Protein AF-A0A7K0LK65-F1 (afdb_monomer)

Foldseek 3Di:
DDPVVVLVVLLVLLLVLLVVQCVVQPPNRALVSSCVSSVHDSVSVCVVAVGSVRSVVVSVVVVLVVLVVVQVPCDDLVNLVVVVVVLVVVLVVCVVPPVPDDPVNVLVSQLVSVVSNVDDSVRSVCVVPDDDPD

pLDDT: mean 73.5, std 16.7, range [40.5, 97.69]

Nearest PDB structures (foldseek):
  3crj-assembly1_B  TM=5.596E-01  e=7.600E-02  Haloarcula marismortui ATCC 43049
  3g56-assembly1_B  TM=5.360E-01  e=4.969E-02  Escherichia coli
  1t33-assembly1_B  TM=5.036E-01  e=6.834E-02  Salmonella enterica subsp. enterica serovar Typhimurium str. LT2
  5f27-assembly1_A-2  TM=5.442E-01  e=1.363E-01  Mycobacterium tuberculosis CDC1551
  7k1c-assembly1_B  TM=5.176E-01  e=3.363E-01  Pseudomonas putida DOT-T1E

Sequence (134 aa):
MGVLESYYLRVLDSLGAALEVVAENGLHATMDQVAEASGMAMSTLYKHFKDKDELVITVLLEKFMEWEAKILTPTDSAAAAKNIQGILLFSVVNQLTTPKSTVADADMAIRTALSMLGLSDAKAKKLIEAKLPL

Structure (mmCIF, N/CA/C/O backbone):
data_AF-A0A7K0LK65-F1
#
_entry.id   AF-A0A7K0LK65-F1
#
loop_
_atom_site.group_PDB
_atom_site.id
_atom_site.type_symbol
_atom_site.label_atom_id
_atom_site.label_alt_id
_atom_site.label_comp_id
_atom_site.label_asym_id
_atom_site.label_entity_id
_atom_site.label_seq_id
_atom_site.pdbx_PDB_ins_code
_atom_site.Cartn_x
_atom_site.Cartn_y
_atom_site.Cartn_z
_atom_site.occupancy
_atom_site.B_iso_or_equiv
_atom_site.auth_seq_id
_atom_site.auth_comp_id
_atom_site.auth_asym_id
_atom_site.auth_atom_id
_atom_site.pdbx_PDB_model_num
ATOM 1 N N . MET A 1 1 ? -1.635 -23.412 17.924 1.00 59.19 1 MET A N 1
ATOM 2 C CA . MET A 1 1 ? -1.705 -22.047 17.372 1.00 59.19 1 MET A CA 1
ATOM 3 C C . MET A 1 1 ? -1.318 -21.078 18.478 1.00 59.19 1 MET A C 1
ATOM 5 O O . MET A 1 1 ? -1.935 -21.121 19.540 1.00 59.19 1 MET A O 1
ATOM 9 N N . GLY A 1 2 ? -0.224 -20.334 18.312 1.00 84.50 2 GLY A N 1
ATOM 10 C CA . GLY A 1 2 ? 0.345 -19.475 19.365 1.00 84.50 2 GLY A CA 1
ATOM 11 C C . GLY A 1 2 ? -0.351 -18.111 19.477 1.00 84.50 2 GLY A C 1
ATOM 12 O O . GLY A 1 2 ? -0.966 -17.642 18.524 1.00 84.50 2 GLY A O 1
ATOM 13 N N . VAL A 1 3 ? -0.228 -17.433 20.625 1.00 79.12 3 VAL A N 1
ATOM 14 C CA . VAL A 1 3 ? -0.805 -16.085 20.840 1.00 79.12 3 VAL A CA 1
ATOM 15 C C . VAL A 1 3 ? -0.285 -15.070 19.809 1.00 79.12 3 VAL A C 1
ATOM 17 O O . VAL A 1 3 ? -1.059 -14.270 19.292 1.00 79.12 3 VAL A O 1
ATOM 20 N N . LEU A 1 4 ? 1.006 -15.144 19.463 1.00 76.62 4 LEU A N 1
ATOM 21 C CA . LEU A 1 4 ? 1.639 -14.286 18.452 1.00 76.62 4 LEU A CA 1
ATOM 22 C C . LEU A 1 4 ? 1.112 -14.549 17.034 1.00 76.62 4 LEU A C 1
ATOM 24 O O . LEU A 1 4 ? 0.901 -13.615 16.272 1.00 76.62 4 LEU A O 1
ATOM 28 N N . GLU A 1 5 ? 0.850 -15.809 16.698 1.00 79.81 5 GLU A N 1
ATOM 29 C CA . GLU A 1 5 ? 0.319 -16.218 15.394 1.00 79.81 5 GLU A CA 1
ATOM 30 C C . GLU A 1 5 ? -1.114 -15.700 15.196 1.00 79.81 5 GLU A C 1
ATOM 32 O O . GLU A 1 5 ? -1.431 -15.098 14.176 1.00 79.81 5 GLU A O 1
ATOM 37 N N . SER A 1 6 ? -1.960 -15.819 16.227 1.00 84.00 6 SER A N 1
ATOM 38 C CA . SER A 1 6 ? -3.316 -15.248 16.224 1.00 84.00 6 SER A CA 1
ATOM 39 C C . SER A 1 6 ? -3.326 -13.716 16.177 1.00 84.00 6 SER A C 1
ATOM 41 O O . SER A 1 6 ? -4.261 -13.125 15.635 1.00 84.00 6 SER A O 1
ATOM 43 N N . TYR A 1 7 ? -2.328 -13.066 16.778 1.00 86.19 7 TYR A N 1
ATOM 44 C CA . TYR A 1 7 ? -2.167 -11.617 16.690 1.00 86.19 7 TYR A CA 1
ATOM 45 C C . TYR A 1 7 ? -1.817 -11.196 15.259 1.00 86.19 7 TYR A C 1
ATOM 47 O O . TYR A 1 7 ? -2.430 -10.279 14.725 1.00 86.19 7 TYR A O 1
ATOM 55 N N . TYR A 1 8 ? -0.879 -11.901 14.626 1.00 85.25 8 TYR A N 1
ATOM 56 C CA . TYR A 1 8 ? -0.422 -11.591 13.274 1.00 85.25 8 TYR A CA 1
ATOM 57 C C . TYR A 1 8 ? -1.524 -11.784 12.226 1.00 85.25 8 TYR A C 1
ATOM 59 O O . TYR A 1 8 ? -1.736 -10.902 11.400 1.00 85.25 8 TYR A O 1
ATOM 67 N N . LEU A 1 9 ? -2.279 -12.886 12.308 1.00 87.81 9 LEU A N 1
ATOM 68 C CA . LEU A 1 9 ? -3.407 -13.147 11.405 1.00 87.81 9 LEU A CA 1
ATOM 69 C C . LEU A 1 9 ? -4.455 -12.031 11.458 1.00 87.81 9 LEU A C 1
ATOM 71 O O . LEU A 1 9 ? -4.873 -11.542 10.419 1.00 87.81 9 LEU A O 1
ATOM 75 N N . ARG A 1 10 ? -4.788 -11.541 12.659 1.00 88.06 10 ARG A N 1
ATOM 76 C CA . ARG A 1 10 ? -5.730 -10.422 12.817 1.00 88.06 10 ARG A CA 1
ATOM 77 C C . ARG A 1 10 ? -5.247 -9.130 12.168 1.00 88.06 10 ARG A C 1
ATOM 79 O O . ARG A 1 10 ? -6.050 -8.386 11.617 1.00 88.06 10 ARG A O 1
ATOM 86 N N . VAL A 1 11 ? -3.945 -8.856 12.235 1.00 89.62 11 VAL A N 1
ATOM 87 C CA . VAL A 1 11 ? -3.369 -7.702 11.536 1.00 89.62 11 VAL A CA 1
ATOM 88 C C . VAL A 1 11 ? -3.505 -7.893 10.025 1.00 89.62 11 VAL A C 1
ATOM 90 O O . VAL A 1 11 ? -3.969 -6.981 9.350 1.00 89.62 11 VAL A O 1
ATOM 93 N N . LEU A 1 12 ? -3.197 -9.076 9.490 1.00 89.50 12 LEU A N 1
ATOM 94 C CA . LEU A 1 12 ? -3.345 -9.352 8.057 1.00 89.50 12 LEU A CA 1
ATOM 95 C C . LEU A 1 12 ? -4.800 -9.227 7.575 1.00 89.50 12 LEU A C 1
ATOM 97 O O . LEU A 1 12 ? -5.037 -8.584 6.554 1.00 89.50 12 LEU A O 1
ATOM 101 N N . ASP A 1 13 ? -5.764 -9.754 8.334 1.00 92.81 13 ASP A N 1
ATOM 102 C CA . ASP A 1 13 ? -7.195 -9.646 8.016 1.00 92.81 13 ASP A CA 1
ATOM 103 C C . ASP A 1 13 ? -7.634 -8.174 7.926 1.00 92.81 13 ASP A C 1
ATOM 105 O O . ASP A 1 13 ? -8.329 -7.774 6.990 1.00 92.81 13 ASP A O 1
ATOM 109 N N . SER A 1 14 ? -7.165 -7.332 8.857 1.00 93.06 14 SER A N 1
ATOM 110 C CA . SER A 1 14 ? -7.464 -5.896 8.835 1.00 93.06 14 SER A CA 1
ATOM 111 C C . SER A 1 14 ? -6.865 -5.162 7.631 1.00 93.06 14 SER A C 1
ATOM 113 O O . SER A 1 14 ? -7.500 -4.249 7.106 1.00 93.06 14 SER A O 1
ATOM 115 N N . LEU A 1 15 ? -5.680 -5.567 7.157 1.00 94.06 15 LEU A N 1
ATOM 116 C CA . LEU A 1 15 ? -5.048 -4.975 5.973 1.00 94.06 15 LEU A CA 1
ATOM 117 C C . LEU A 1 15 ? -5.784 -5.369 4.686 1.00 94.06 15 LEU A C 1
ATOM 119 O O . LEU A 1 15 ? -5.996 -4.519 3.821 1.00 94.06 15 LEU A O 1
ATOM 123 N N . GLY A 1 16 ? -6.215 -6.630 4.578 1.00 92.94 16 GLY A N 1
ATOM 124 C CA . GLY A 1 16 ? -7.027 -7.107 3.455 1.00 92.94 16 GLY A CA 1
ATOM 125 C C . GLY A 1 16 ? -8.350 -6.348 3.344 1.00 92.94 16 GLY A C 1
ATOM 126 O O . GLY A 1 16 ? -8.644 -5.769 2.300 1.00 92.94 16 GLY A O 1
ATOM 127 N N . ALA A 1 17 ? -9.089 -6.253 4.451 1.00 96.25 17 ALA A N 1
ATOM 128 C CA . ALA A 1 17 ? -10.342 -5.501 4.516 1.00 96.25 17 ALA A CA 1
ATOM 129 C C . ALA A 1 17 ? -10.151 -4.007 4.203 1.00 96.25 17 ALA A C 1
ATOM 131 O O . ALA A 1 17 ? -10.943 -3.401 3.483 1.00 96.25 17 ALA A O 1
ATOM 132 N N . ALA A 1 18 ? -9.079 -3.401 4.717 1.00 94.12 18 ALA A N 1
ATOM 133 C CA . ALA A 1 18 ? -8.765 -2.006 4.439 1.00 94.12 18 ALA A CA 1
ATOM 134 C C . ALA A 1 18 ? -8.488 -1.756 2.952 1.00 94.12 18 ALA A C 1
ATOM 136 O O . ALA A 1 18 ? -8.939 -0.745 2.415 1.00 94.12 18 ALA A O 1
ATOM 137 N N . LEU A 1 19 ? -7.795 -2.675 2.273 1.00 91.06 19 LEU A N 1
ATOM 138 C CA . LEU A 1 19 ? -7.562 -2.582 0.834 1.00 91.06 19 LEU A CA 1
ATOM 139 C C . LEU A 1 19 ? -8.874 -2.607 0.041 1.00 91.06 19 LEU A C 1
ATOM 141 O O . LEU A 1 19 ? -9.048 -1.777 -0.848 1.00 91.06 19 LEU A O 1
ATOM 145 N N . GLU A 1 20 ? -9.787 -3.523 0.366 1.00 92.44 20 GLU A N 1
ATOM 146 C CA . GLU A 1 20 ? -11.094 -3.636 -0.297 1.00 92.44 20 GLU A CA 1
ATOM 147 C C . GLU A 1 20 ? -11.922 -2.360 -0.114 1.00 92.44 20 GLU A C 1
ATOM 149 O O . GLU A 1 20 ? -12.337 -1.732 -1.090 1.00 92.44 20 GLU A O 1
ATOM 154 N N . VAL A 1 21 ? -12.065 -1.901 1.132 1.00 93.38 21 VAL A N 1
ATOM 155 C CA . VAL A 1 21 ? -12.839 -0.697 1.458 1.00 93.38 21 VAL A CA 1
ATOM 156 C C . VAL A 1 21 ? -12.263 0.539 0.765 1.00 93.38 21 VAL A C 1
ATOM 158 O O . VAL A 1 21 ? -13.021 1.350 0.229 1.00 93.38 21 VAL A O 1
ATOM 161 N N . VAL A 1 22 ? -10.937 0.701 0.744 1.00 86.56 22 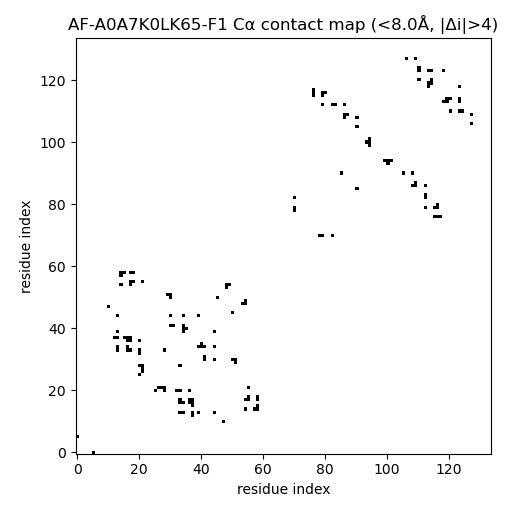VAL A N 1
ATOM 162 C CA . VAL A 1 22 ? -10.280 1.824 0.054 1.00 86.56 22 VAL A CA 1
ATOM 163 C C . VAL A 1 22 ? -10.419 1.710 -1.462 1.00 86.56 22 VAL A C 1
ATOM 165 O O . VAL A 1 22 ? -10.616 2.731 -2.120 1.00 86.56 22 VAL A O 1
ATOM 168 N N . ALA A 1 23 ? -10.348 0.506 -2.033 1.00 82.38 23 ALA A N 1
ATOM 169 C CA . ALA A 1 23 ? -10.535 0.304 -3.468 1.00 82.38 23 ALA A CA 1
ATOM 170 C C . ALA A 1 23 ? -11.950 0.698 -3.926 1.00 82.38 23 ALA A C 1
ATOM 172 O O . ALA A 1 23 ? -12.108 1.262 -5.008 1.00 82.38 23 ALA A O 1
ATOM 173 N N . GLU A 1 24 ? -12.961 0.452 -3.092 1.00 87.56 24 GLU A N 1
ATOM 174 C CA . GLU A 1 24 ? -14.356 0.791 -3.385 1.00 87.56 24 GLU A CA 1
ATOM 175 C C . GLU A 1 24 ? -14.702 2.258 -3.090 1.00 87.56 24 GLU A C 1
ATOM 177 O O . GLU A 1 24 ? -15.425 2.895 -3.857 1.00 87.56 24 GLU A O 1
ATOM 182 N N . ASN A 1 25 ? -14.189 2.812 -1.987 1.00 79.12 25 ASN A N 1
ATOM 183 C CA . ASN A 1 25 ? -14.632 4.106 -1.448 1.00 79.12 25 ASN A CA 1
ATOM 184 C C . ASN A 1 25 ? -13.596 5.233 -1.619 1.00 79.12 25 ASN A C 1
ATOM 186 O O . ASN A 1 25 ? -13.872 6.398 -1.311 1.00 79.12 25 ASN A O 1
ATOM 190 N N . GLY A 1 26 ? -12.387 4.916 -2.084 1.00 77.56 26 GLY A N 1
ATOM 191 C CA . GLY A 1 26 ? -11.277 5.859 -2.174 1.00 77.56 26 GLY A CA 1
ATOM 192 C C . GLY A 1 26 ? -10.950 6.501 -0.821 1.00 77.56 26 GLY A C 1
ATOM 193 O O . GLY A 1 26 ? -11.018 5.872 0.234 1.00 77.56 26 GLY A O 1
ATOM 194 N N . LEU A 1 27 ? -10.629 7.798 -0.831 1.00 77.12 27 LEU A N 1
ATOM 195 C CA . LEU A 1 27 ? -10.278 8.545 0.386 1.00 77.12 27 LEU A CA 1
ATOM 196 C C . LEU A 1 27 ? -11.450 8.723 1.368 1.00 77.12 27 LEU A C 1
ATOM 198 O O . LEU A 1 27 ? -11.216 9.096 2.520 1.00 77.12 27 LEU A O 1
ATOM 202 N N . HIS A 1 28 ? -12.687 8.440 0.948 1.00 83.88 28 HIS A N 1
ATOM 203 C CA . HIS A 1 28 ? -13.870 8.492 1.809 1.00 83.88 28 HIS A CA 1
ATOM 204 C C . HIS A 1 28 ? -14.046 7.250 2.685 1.00 83.88 28 HIS A C 1
ATOM 206 O O . HIS A 1 28 ? -14.913 7.269 3.556 1.00 83.88 28 HIS A O 1
ATOM 212 N N . ALA A 1 29 ? -13.209 6.221 2.504 1.00 88.69 29 ALA A N 1
ATOM 213 C CA . ALA A 1 29 ? -13.14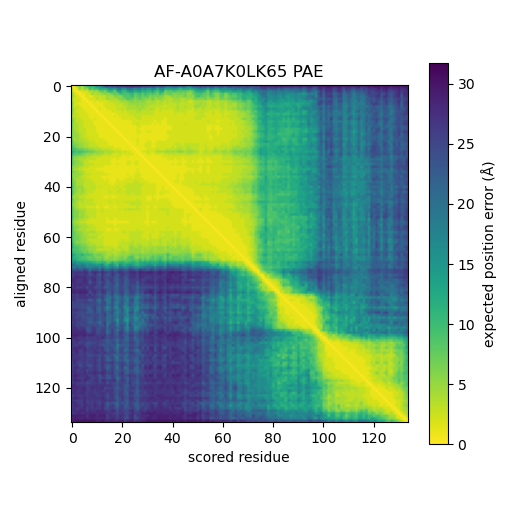5 5.072 3.396 1.00 88.69 29 ALA A CA 1
ATOM 214 C C . ALA A 1 29 ? -13.111 5.504 4.872 1.00 88.69 29 ALA A C 1
ATOM 216 O O . ALA A 1 29 ? -12.458 6.497 5.231 1.00 88.69 29 ALA A O 1
ATOM 217 N N . THR A 1 30 ? -13.793 4.750 5.728 1.00 95.44 30 THR A N 1
ATOM 218 C CA . THR A 1 30 ? -13.829 4.968 7.176 1.00 95.44 30 THR A CA 1
ATOM 219 C C . THR A 1 30 ? -13.324 3.743 7.927 1.00 95.44 30 THR A C 1
ATOM 221 O O . THR A 1 30 ? -13.352 2.624 7.423 1.00 95.44 30 THR A O 1
ATOM 224 N N . MET A 1 31 ? -12.875 3.951 9.164 1.00 96.38 31 MET A N 1
ATOM 225 C CA . MET A 1 31 ? -12.462 2.845 10.030 1.00 96.38 31 MET A CA 1
ATOM 226 C C . MET A 1 31 ? -13.625 1.890 10.339 1.00 96.38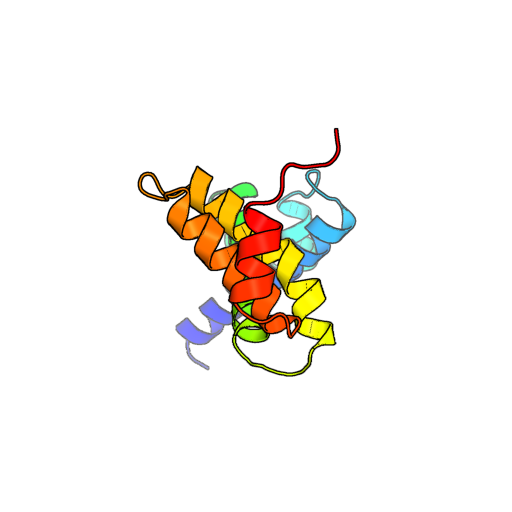 31 MET A C 1
ATOM 228 O O . MET A 1 31 ? -13.399 0.689 10.433 1.00 96.38 31 MET A O 1
ATOM 232 N N . ASP A 1 32 ? -14.860 2.398 10.435 1.00 97.69 32 ASP A N 1
ATOM 233 C CA . ASP A 1 32 ? -16.049 1.571 10.680 1.00 97.69 32 ASP A CA 1
ATOM 234 C C . ASP A 1 32 ? -16.305 0.590 9.529 1.00 97.69 32 ASP A C 1
ATOM 236 O O . ASP A 1 32 ? -16.564 -0.586 9.773 1.00 97.69 32 ASP A O 1
ATOM 240 N N . GLN A 1 33 ? -16.152 1.044 8.279 1.00 97.44 33 GLN A N 1
ATOM 241 C CA . GLN A 1 33 ? -16.262 0.175 7.103 1.00 97.44 33 GLN A CA 1
ATOM 242 C C . GLN A 1 33 ? -15.193 -0.926 7.119 1.00 97.44 33 GLN A C 1
ATOM 244 O O . GLN A 1 33 ? -15.482 -2.074 6.796 1.00 97.44 33 GLN A O 1
ATOM 249 N N . VAL A 1 34 ? -13.963 -0.604 7.539 1.00 96.62 34 VAL A N 1
ATOM 250 C CA . VAL A 1 34 ? -12.891 -1.606 7.671 1.00 96.62 34 VAL A CA 1
ATOM 251 C C . VAL A 1 34 ? -13.193 -2.603 8.789 1.00 96.62 34 VAL A C 1
ATOM 253 O O . VAL A 1 34 ? -12.956 -3.800 8.629 1.00 96.62 34 VAL A O 1
ATOM 256 N N . ALA A 1 35 ? -13.709 -2.138 9.926 1.00 96.31 35 ALA A N 1
ATOM 257 C CA . ALA A 1 35 ? -14.107 -3.002 11.034 1.00 96.31 35 ALA A CA 1
ATOM 258 C C . ALA A 1 35 ? -15.192 -3.994 10.600 1.00 96.31 35 ALA A C 1
ATOM 260 O O . ALA A 1 35 ? -15.073 -5.190 10.867 1.00 96.31 35 ALA A O 1
ATOM 261 N N . GLU A 1 36 ? -16.198 -3.511 9.871 1.00 96.75 36 GLU A N 1
ATOM 262 C CA . GLU A 1 36 ? -17.252 -4.343 9.296 1.00 96.75 36 GLU A CA 1
ATOM 263 C C . GLU A 1 36 ? -16.685 -5.378 8.315 1.00 96.75 36 GLU A C 1
ATOM 265 O O . GLU A 1 36 ? -16.916 -6.574 8.494 1.00 96.75 36 GLU A O 1
ATOM 270 N N . ALA A 1 37 ? -15.871 -4.945 7.348 1.00 96.25 37 ALA A N 1
ATOM 271 C CA . ALA A 1 37 ? -15.279 -5.827 6.341 1.00 96.25 37 ALA A CA 1
ATOM 272 C C . ALA A 1 37 ? -14.320 -6.878 6.937 1.00 96.25 37 ALA A C 1
ATOM 274 O O . ALA A 1 37 ? -14.287 -8.019 6.484 1.00 96.25 37 ALA A O 1
ATOM 275 N N . SER A 1 38 ? -13.573 -6.529 7.989 1.00 94.75 38 SER A N 1
ATOM 276 C CA . SER A 1 38 ? -12.665 -7.458 8.687 1.00 94.75 38 SER A CA 1
ATOM 277 C C . SER A 1 38 ? -13.360 -8.347 9.725 1.00 94.75 38 SER A C 1
ATOM 279 O O . SER A 1 38 ? -12.733 -9.248 10.283 1.00 94.75 38 SER A O 1
ATOM 281 N N . GLY A 1 39 ? -14.633 -8.087 10.045 1.00 94.88 39 GLY A N 1
ATOM 282 C CA . GLY A 1 39 ? -15.333 -8.739 11.156 1.00 94.88 39 GLY A CA 1
ATOM 283 C C . GLY A 1 39 ? -14.741 -8.410 12.534 1.00 94.88 39 GLY A C 1
ATOM 284 O O . GLY A 1 39 ? -14.967 -9.140 13.504 1.00 94.88 39 GLY A O 1
ATOM 285 N N . MET A 1 40 ? -13.961 -7.331 12.641 1.00 93.50 40 MET A N 1
ATOM 286 C CA . MET A 1 40 ? -13.282 -6.922 13.868 1.00 93.50 40 MET A CA 1
ATOM 287 C C . MET A 1 40 ? -14.045 -5.805 14.576 1.00 93.50 40 MET A C 1
ATOM 289 O O . MET A 1 40 ? -14.694 -4.963 13.969 1.00 93.50 40 MET A O 1
ATOM 293 N N . ALA A 1 41 ? -13.910 -5.733 15.900 1.00 94.75 41 ALA A N 1
ATOM 294 C CA . ALA A 1 41 ? -14.359 -4.551 16.626 1.00 94.75 41 ALA A CA 1
ATOM 295 C C . ALA A 1 41 ? -13.425 -3.362 16.348 1.00 94.75 41 ALA A C 1
ATOM 297 O O . ALA A 1 41 ? -12.201 -3.520 16.369 1.00 94.75 41 ALA A O 1
ATOM 298 N N . MET A 1 42 ? -13.985 -2.154 16.238 1.00 95.94 42 MET A N 1
ATOM 299 C CA . MET A 1 42 ? -13.231 -0.900 16.073 1.00 95.94 42 MET A CA 1
ATOM 300 C C . MET A 1 42 ? -12.117 -0.708 17.109 1.00 95.94 42 MET A C 1
ATOM 302 O O . MET A 1 42 ? -11.002 -0.312 16.782 1.00 95.94 42 MET A O 1
ATOM 306 N N . SER A 1 43 ? -12.379 -1.068 18.367 1.00 94.62 43 SER A N 1
ATOM 307 C CA . SER A 1 43 ? -11.382 -1.006 19.443 1.00 94.62 43 SER A CA 1
ATOM 308 C C . SER A 1 43 ? -10.191 -1.946 19.238 1.00 94.62 43 SER A C 1
ATOM 310 O O . SER A 1 43 ? -9.151 -1.754 19.861 1.00 94.62 43 SER A O 1
ATOM 312 N N . THR A 1 44 ? -10.330 -2.974 18.400 1.00 93.25 44 THR A N 1
ATOM 313 C CA . THR A 1 44 ? -9.229 -3.868 18.027 1.00 93.25 44 THR A CA 1
ATOM 314 C C . THR A 1 44 ? -8.386 -3.234 16.934 1.00 93.25 44 THR A C 1
ATOM 316 O O . THR A 1 44 ? -7.170 -3.205 17.078 1.00 93.25 44 THR A O 1
ATOM 319 N N . LEU A 1 45 ? -9.007 -2.641 15.909 1.00 94.62 45 LEU A N 1
ATOM 320 C CA . LEU A 1 45 ? -8.274 -1.891 14.886 1.00 94.62 45 LEU A CA 1
ATOM 321 C C . LEU A 1 45 ? -7.457 -0.756 15.511 1.00 94.62 45 LEU A C 1
ATOM 323 O O . LEU A 1 45 ? -6.264 -0.660 15.250 1.00 94.62 45 LEU A O 1
ATOM 327 N N . TYR A 1 46 ? -8.047 0.009 16.436 1.00 95.56 46 TYR A N 1
ATOM 328 C CA . TYR A 1 46 ? -7.341 1.098 17.119 1.00 95.56 46 TYR A CA 1
ATOM 329 C C . TYR A 1 46 ? -6.207 0.659 18.060 1.00 95.56 46 TYR A C 1
ATOM 331 O O . TYR A 1 46 ? -5.404 1.486 18.487 1.00 95.56 46 TYR A O 1
ATOM 339 N N . LYS A 1 47 ? -6.109 -0.633 18.402 1.00 93.69 47 LYS A N 1
ATOM 340 C CA . LYS A 1 47 ? -4.927 -1.171 19.102 1.00 93.69 47 LYS A CA 1
ATOM 341 C C . LYS A 1 47 ? -3.752 -1.407 18.157 1.00 93.69 47 LYS A C 1
ATOM 343 O O . LYS A 1 47 ? -2.622 -1.474 18.631 1.00 93.69 47 LYS A O 1
ATOM 348 N N . HIS A 1 48 ? -4.027 -1.588 16.868 1.00 91.44 48 HIS A N 1
ATOM 349 C CA . HIS A 1 48 ? -3.027 -1.868 15.842 1.00 91.44 48 HIS A CA 1
ATOM 350 C C . HIS A 1 48 ? -2.646 -0.613 15.052 1.00 91.44 48 HIS A C 1
ATOM 352 O O . HIS A 1 48 ? -1.485 -0.471 14.688 1.00 91.44 48 HIS A O 1
ATOM 358 N N . PHE A 1 49 ? -3.601 0.295 14.835 1.00 94.31 49 PHE A N 1
ATOM 359 C CA . PHE A 1 49 ? -3.436 1.506 14.035 1.00 94.31 49 PHE A CA 1
ATOM 360 C C . PHE A 1 49 ? -4.039 2.695 14.777 1.00 94.31 49 PHE A C 1
ATOM 362 O O . PHE A 1 49 ? -5.174 2.640 15.244 1.00 94.31 49 PHE A O 1
ATOM 369 N N . LYS A 1 50 ? -3.302 3.792 14.879 1.00 93.62 50 LYS A N 1
ATOM 370 C CA . LYS A 1 50 ? -3.733 5.027 15.535 1.00 93.62 50 LYS A CA 1
ATOM 371 C C . LYS A 1 50 ? -4.938 5.655 14.840 1.00 93.62 50 LYS A C 1
ATOM 373 O O . LYS A 1 50 ? -5.827 6.182 15.507 1.00 93.62 50 LYS A O 1
ATOM 378 N N . ASP A 1 51 ? -4.948 5.630 13.513 1.00 92.19 51 ASP A N 1
ATOM 379 C CA . ASP A 1 51 ? -5.969 6.245 12.675 1.00 92.19 51 ASP A CA 1
ATOM 380 C C . ASP A 1 51 ? -6.063 5.559 11.300 1.00 92.19 51 ASP A C 1
ATOM 382 O O . ASP A 1 51 ? -5.341 4.606 10.998 1.00 92.19 51 ASP A O 1
ATOM 386 N N . LYS A 1 52 ? -7.007 6.034 10.476 1.00 89.25 52 LYS A N 1
ATOM 387 C CA . LYS A 1 52 ? -7.211 5.530 9.114 1.00 89.25 52 LYS A CA 1
ATOM 388 C C . LYS A 1 52 ? -5.965 5.714 8.255 1.00 89.25 52 LYS A C 1
ATOM 390 O O . LYS A 1 52 ? -5.660 4.844 7.447 1.00 89.25 52 LYS A O 1
ATOM 395 N N . ASP A 1 53 ? -5.275 6.838 8.401 1.00 87.62 53 ASP A N 1
ATOM 396 C CA . ASP A 1 53 ? -4.159 7.172 7.526 1.00 87.62 53 ASP A CA 1
ATOM 397 C C . ASP A 1 53 ? -2.993 6.211 7.777 1.00 87.62 53 ASP A C 1
ATOM 399 O O . ASP A 1 53 ? -2.434 5.680 6.821 1.00 87.62 53 ASP A O 1
ATOM 403 N N . GLU A 1 54 ? -2.690 5.889 9.040 1.00 91.31 54 GLU A N 1
A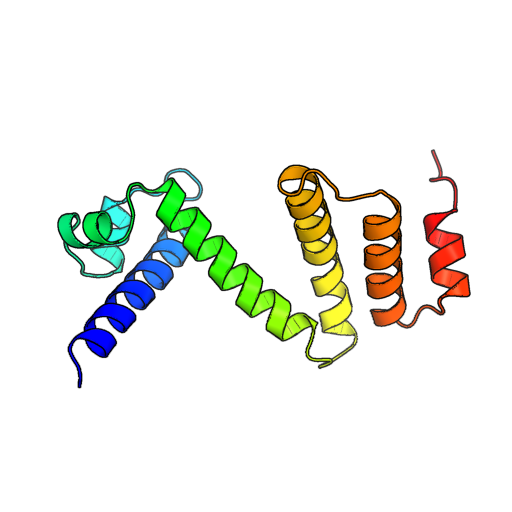TOM 404 C CA . GLU A 1 54 ? -1.690 4.871 9.384 1.00 91.31 54 GLU A CA 1
ATOM 405 C C . GLU A 1 54 ? -2.045 3.489 8.814 1.00 91.31 54 GLU A C 1
ATOM 407 O O . GLU A 1 54 ? -1.187 2.820 8.232 1.00 91.31 54 GLU A O 1
ATOM 412 N N . LEU A 1 55 ? -3.309 3.072 8.921 1.00 91.50 55 LEU A N 1
ATOM 413 C CA . LEU A 1 55 ? -3.784 1.816 8.339 1.00 91.50 55 LEU A CA 1
ATOM 414 C C . LEU A 1 55 ? -3.610 1.799 6.812 1.00 91.50 55 LEU A C 1
ATOM 416 O O . LEU A 1 55 ? -3.033 0.859 6.264 1.00 91.50 55 LEU A O 1
ATOM 420 N N . VAL A 1 56 ? -4.062 2.848 6.120 1.00 85.25 56 VAL A N 1
ATOM 421 C CA . VAL A 1 56 ? -3.979 2.944 4.655 1.00 85.25 56 VAL A CA 1
ATOM 422 C C . VAL A 1 56 ? -2.526 2.990 4.187 1.00 85.25 56 VAL A C 1
ATOM 424 O O . VAL A 1 56 ? -2.170 2.287 3.244 1.00 85.25 56 VAL A O 1
ATOM 427 N N . ILE A 1 57 ? -1.663 3.759 4.857 1.00 84.50 57 ILE A N 1
ATOM 428 C CA . ILE A 1 57 ? -0.224 3.786 4.566 1.00 84.50 57 ILE A CA 1
ATOM 429 C C . ILE A 1 57 ? 0.376 2.387 4.737 1.00 84.50 57 ILE A C 1
ATOM 431 O O . ILE A 1 57 ? 1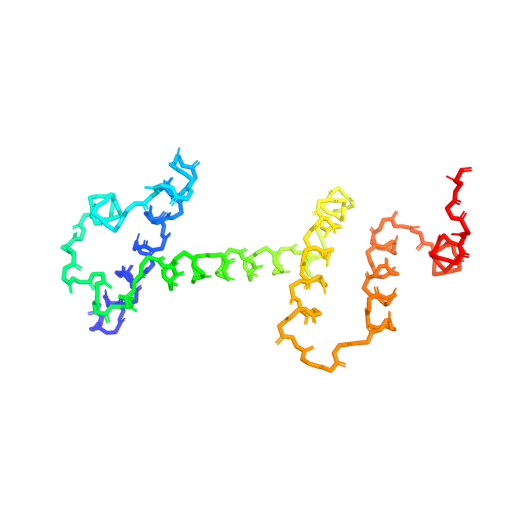.146 1.951 3.884 1.00 84.50 57 ILE A O 1
ATOM 435 N N . THR A 1 58 ? -0.003 1.661 5.792 1.00 88.12 58 THR A N 1
ATOM 436 C CA . THR A 1 58 ? 0.489 0.298 6.034 1.00 88.12 58 THR A CA 1
ATOM 437 C C . THR A 1 58 ? 0.084 -0.656 4.910 1.00 88.12 58 THR A C 1
ATOM 439 O O . THR A 1 58 ? 0.936 -1.387 4.407 1.00 88.12 58 THR A O 1
ATOM 442 N N . VAL A 1 59 ? -1.175 -0.607 4.457 1.00 84.75 59 VAL A N 1
ATOM 443 C CA . VAL A 1 59 ? -1.655 -1.383 3.298 1.00 84.75 59 VAL A CA 1
ATOM 444 C C . VAL A 1 59 ? -0.862 -1.039 2.039 1.00 84.75 59 VAL A C 1
ATOM 446 O O . VAL A 1 59 ? -0.408 -1.930 1.324 1.00 84.75 59 VAL A O 1
ATOM 449 N N . LEU A 1 60 ? -0.663 0.253 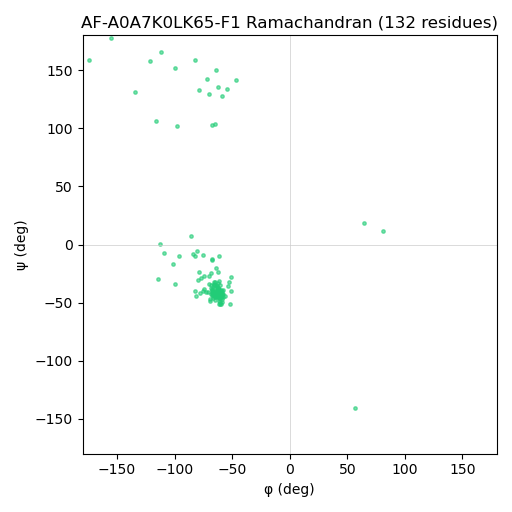1.761 1.00 81.00 60 LEU A N 1
ATOM 450 C CA . LEU A 1 60 ? 0.077 0.695 0.580 1.00 81.00 60 LEU A CA 1
ATOM 451 C C . LEU A 1 60 ? 1.534 0.224 0.612 1.00 81.00 60 LEU A C 1
ATOM 453 O O . LEU A 1 60 ? 2.043 -0.211 -0.417 1.00 81.00 60 LEU A O 1
ATOM 457 N N . LEU A 1 61 ? 2.193 0.271 1.772 1.00 81.00 61 LEU A N 1
ATOM 458 C CA . LEU A 1 61 ? 3.563 -0.218 1.943 1.00 81.00 61 LEU A CA 1
ATOM 459 C C . LEU A 1 61 ? 3.655 -1.739 1.785 1.00 81.00 61 LEU A C 1
ATOM 461 O O . LEU A 1 61 ? 4.563 -2.228 1.119 1.00 81.00 61 LEU A O 1
ATOM 465 N N . GLU A 1 62 ? 2.716 -2.489 2.361 1.00 83.75 62 GLU A N 1
ATOM 466 C CA . GLU A 1 62 ? 2.654 -3.947 2.235 1.00 83.75 62 GLU A CA 1
ATOM 467 C C . GLU A 1 62 ? 2.471 -4.361 0.769 1.00 83.75 62 GLU A C 1
ATOM 469 O O . GLU A 1 62 ? 3.272 -5.132 0.235 1.00 83.75 62 GLU A O 1
ATOM 474 N N . LYS A 1 63 ? 1.518 -3.741 0.066 1.00 80.00 63 LYS A N 1
ATOM 475 C CA . LYS A 1 63 ? 1.302 -3.973 -1.367 1.00 80.00 63 LYS A CA 1
ATOM 476 C C . LYS A 1 63 ? 2.470 -3.497 -2.222 1.00 80.00 63 LYS A C 1
ATOM 478 O O . LYS A 1 63 ? 2.793 -4.148 -3.215 1.00 80.00 63 LYS A O 1
ATOM 483 N N . PHE A 1 64 ? 3.131 -2.408 -1.835 1.00 75.75 64 PHE A N 1
ATOM 484 C CA . PHE A 1 64 ? 4.345 -1.944 -2.494 1.00 75.75 64 PHE A CA 1
ATOM 485 C C . PHE A 1 64 ? 5.479 -2.969 -2.371 1.00 75.75 64 PHE A C 1
ATOM 487 O O . PHE A 1 64 ? 6.094 -3.291 -3.380 1.00 75.75 64 PHE A O 1
ATOM 494 N N . MET A 1 65 ? 5.715 -3.542 -1.188 1.00 74.38 65 MET A N 1
ATOM 495 C CA . MET A 1 65 ? 6.744 -4.571 -0.993 1.00 74.38 65 MET A CA 1
ATOM 496 C C . MET A 1 65 ? 6.415 -5.876 -1.731 1.00 74.38 65 MET A C 1
ATOM 498 O O . MET A 1 65 ? 7.297 -6.475 -2.347 1.00 74.38 65 MET A O 1
ATOM 502 N N . GLU A 1 66 ? 5.149 -6.312 -1.729 1.00 75.69 66 GLU A N 1
ATOM 503 C CA . GLU A 1 66 ? 4.711 -7.450 -2.551 1.00 75.69 66 GLU A CA 1
ATOM 504 C C . GLU A 1 66 ? 4.958 -7.194 -4.040 1.00 75.69 66 GLU A C 1
ATOM 506 O O . GLU A 1 66 ? 5.325 -8.100 -4.793 1.00 75.69 66 GLU A O 1
ATOM 511 N N . TRP A 1 67 ? 4.708 -5.962 -4.477 1.00 68.69 67 TRP A N 1
ATOM 512 C CA . TRP A 1 67 ? 4.915 -5.542 -5.847 1.00 68.69 67 TRP A CA 1
ATOM 513 C C . TRP A 1 67 ? 6.410 -5.481 -6.185 1.00 68.69 67 TRP A C 1
ATOM 515 O O . TRP A 1 67 ? 6.818 -6.093 -7.167 1.00 68.69 67 TRP A O 1
ATOM 525 N N . GLU A 1 68 ? 7.248 -4.883 -5.339 1.00 64.62 68 GLU A N 1
ATOM 526 C CA . GLU A 1 68 ? 8.708 -4.847 -5.479 1.00 64.62 68 GLU A CA 1
ATOM 527 C C . GLU A 1 68 ? 9.314 -6.258 -5.571 1.00 64.62 68 GLU A C 1
ATOM 529 O O . GLU A 1 68 ? 10.112 -6.536 -6.470 1.00 64.62 68 GLU A O 1
ATOM 534 N N . ALA A 1 69 ? 8.869 -7.194 -4.726 1.00 66.75 69 ALA A N 1
ATOM 535 C CA . ALA A 1 69 ? 9.305 -8.590 -4.779 1.00 66.75 69 ALA A CA 1
ATOM 536 C C . ALA A 1 69 ? 8.959 -9.272 -6.120 1.00 66.75 69 ALA A C 1
ATOM 538 O O . ALA A 1 69 ? 9.741 -10.078 -6.632 1.00 66.75 69 ALA A O 1
ATOM 539 N N . LYS A 1 70 ? 7.813 -8.924 -6.724 1.00 62.16 70 LYS A N 1
ATOM 540 C CA . LYS A 1 70 ? 7.395 -9.406 -8.056 1.00 62.16 70 LYS A CA 1
ATOM 541 C C . LYS A 1 70 ? 8.179 -8.745 -9.198 1.00 62.16 70 LYS A C 1
ATOM 543 O O . LYS A 1 70 ? 8.335 -9.352 -10.250 1.00 62.16 70 LYS A O 1
ATOM 548 N N . ILE A 1 71 ? 8.677 -7.522 -9.010 1.00 55.50 71 ILE A N 1
ATOM 549 C CA . ILE A 1 71 ? 9.490 -6.795 -10.004 1.00 55.50 71 ILE A CA 1
ATOM 550 C C . ILE A 1 71 ? 10.934 -7.297 -10.022 1.00 55.50 71 ILE A C 1
ATOM 552 O O . ILE A 1 71 ? 11.521 -7.453 -11.091 1.00 55.50 71 ILE A O 1
ATOM 556 N N . LEU A 1 72 ? 11.512 -7.540 -8.842 1.00 55.56 72 LEU A N 1
ATOM 557 C CA . LEU A 1 72 ? 12.892 -8.011 -8.684 1.00 55.56 72 LEU A CA 1
ATOM 558 C C . LEU A 1 72 ? 13.056 -9.499 -9.035 1.00 55.56 72 LEU A C 1
ATOM 560 O O . LEU A 1 72 ? 14.182 -9.986 -9.137 1.00 55.56 72 LEU A O 1
ATOM 564 N N . THR A 1 73 ? 11.951 -10.215 -9.256 1.00 53.06 73 THR A N 1
ATOM 565 C CA . THR A 1 73 ? 11.936 -11.586 -9.772 1.00 53.06 73 THR A CA 1
ATOM 566 C C . THR A 1 73 ? 11.664 -11.570 -11.288 1.00 53.06 73 THR A C 1
ATOM 568 O O . THR A 1 73 ? 10.526 -11.375 -11.719 1.00 53.06 73 THR A O 1
ATOM 571 N N . PRO A 1 74 ? 12.690 -11.748 -12.145 1.00 50.41 74 PRO A N 1
ATOM 572 C CA . PRO A 1 74 ? 12.552 -11.595 -13.593 1.00 50.41 74 PRO A CA 1
ATOM 573 C C . PRO A 1 74 ? 11.664 -12.707 -14.157 1.00 50.41 74 PRO A C 1
ATOM 575 O O . PRO A 1 74 ? 12.099 -13.848 -14.284 1.00 50.41 74 PRO A O 1
ATOM 578 N N . THR A 1 75 ? 10.406 -12.382 -14.463 1.00 50.56 75 THR A N 1
ATOM 579 C CA . THR A 1 75 ? 9.418 -13.375 -14.916 1.00 50.56 75 THR A CA 1
ATOM 580 C C . THR A 1 75 ? 8.947 -13.185 -16.359 1.00 50.56 75 THR A C 1
ATOM 582 O O . THR A 1 75 ? 8.707 -14.199 -17.000 1.00 50.56 75 THR A O 1
ATOM 585 N N . ASP A 1 76 ? 8.906 -11.968 -16.926 1.00 50.75 76 ASP A N 1
ATOM 586 C CA . ASP A 1 76 ? 8.855 -11.721 -18.388 1.00 50.75 76 ASP A CA 1
ATOM 587 C C . ASP A 1 76 ? 8.963 -10.209 -18.713 1.00 50.75 76 ASP A C 1
ATOM 589 O O . ASP A 1 76 ? 8.621 -9.342 -17.906 1.00 50.75 76 ASP A O 1
ATOM 593 N N . SER A 1 77 ? 9.354 -9.895 -19.944 1.00 46.94 77 SER A N 1
ATOM 594 C CA . SER A 1 77 ? 9.394 -8.584 -20.604 1.00 46.94 77 SER A CA 1
ATOM 595 C C . SER A 1 77 ? 8.089 -7.766 -20.543 1.00 46.94 77 SER A C 1
ATOM 597 O O . SER A 1 77 ? 8.136 -6.537 -20.515 1.00 46.94 77 SER A O 1
ATOM 599 N N . ALA A 1 78 ? 6.917 -8.404 -20.447 1.00 44.53 78 ALA A N 1
ATOM 600 C CA . ALA A 1 78 ? 5.639 -7.703 -20.262 1.00 44.53 78 ALA A CA 1
ATOM 601 C C . ALA A 1 78 ? 5.421 -7.206 -18.818 1.00 44.53 78 ALA A C 1
ATOM 603 O O . ALA A 1 78 ? 4.761 -6.183 -18.608 1.00 44.53 78 ALA A O 1
ATOM 604 N N . ALA A 1 79 ? 5.999 -7.887 -17.820 1.00 47.62 79 ALA A N 1
ATOM 605 C CA . ALA A 1 79 ? 6.009 -7.409 -16.439 1.00 47.62 79 ALA A CA 1
ATOM 606 C C . ALA A 1 79 ? 6.886 -6.152 -16.328 1.00 47.62 79 ALA A C 1
ATOM 608 O O . ALA A 1 79 ? 6.453 -5.165 -15.743 1.00 47.62 79 ALA A O 1
ATOM 609 N N . ALA A 1 80 ? 8.032 -6.117 -17.022 1.00 47.03 80 ALA A N 1
ATOM 610 C CA . ALA A 1 80 ? 8.942 -4.967 -17.058 1.00 47.03 80 ALA A CA 1
ATOM 611 C C . ALA A 1 80 ? 8.269 -3.632 -17.445 1.00 47.03 80 ALA A C 1
ATOM 613 O O . ALA A 1 80 ? 8.641 -2.589 -16.914 1.00 47.0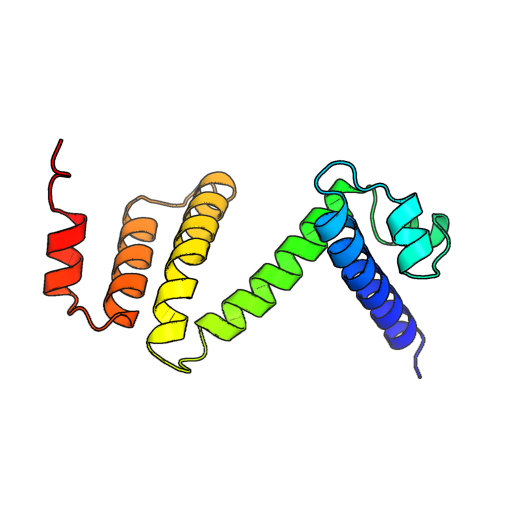3 80 ALA A O 1
ATOM 614 N N . ALA A 1 81 ? 7.239 -3.640 -18.301 1.00 43.12 81 ALA A N 1
ATOM 615 C CA . ALA A 1 81 ? 6.500 -2.428 -18.676 1.00 43.12 81 ALA A CA 1
ATOM 616 C C . ALA A 1 81 ? 5.557 -1.910 -17.569 1.00 43.12 81 ALA A C 1
ATOM 618 O O . ALA A 1 81 ? 5.478 -0.700 -17.352 1.00 43.12 81 ALA A O 1
ATOM 619 N N . LYS A 1 82 ? 4.884 -2.801 -16.821 1.00 46.41 82 LYS A N 1
ATOM 620 C CA . LYS A 1 82 ? 4.110 -2.423 -15.617 1.00 46.41 82 LYS A CA 1
ATOM 621 C C . LYS A 1 82 ? 5.026 -1.969 -14.473 1.00 46.41 82 LYS A C 1
ATOM 623 O O . LYS A 1 82 ? 4.616 -1.164 -13.642 1.00 46.41 82 LYS A O 1
ATOM 628 N N . ASN A 1 83 ? 6.277 -2.423 -14.483 1.00 55.81 83 ASN A N 1
ATOM 629 C CA . ASN A 1 83 ? 7.299 -2.082 -13.497 1.00 55.81 83 ASN A CA 1
ATOM 630 C C . ASN A 1 83 ? 7.767 -0.621 -13.615 1.00 55.81 83 ASN A C 1
ATOM 632 O O . ASN A 1 83 ? 8.115 -0.015 -12.608 1.00 55.81 83 ASN A O 1
ATOM 636 N N . ILE A 1 84 ? 7.687 -0.003 -14.801 1.00 56.12 84 ILE A N 1
ATOM 637 C CA . ILE A 1 84 ? 8.058 1.411 -15.002 1.00 56.12 84 ILE A CA 1
ATOM 638 C C . ILE A 1 84 ? 7.206 2.339 -14.129 1.00 56.12 84 ILE A C 1
ATOM 640 O O . ILE A 1 84 ? 7.745 3.239 -13.490 1.00 56.12 84 ILE A O 1
ATOM 644 N N . GLN A 1 85 ? 5.885 2.132 -14.079 1.00 57.19 85 GLN A N 1
ATOM 645 C CA . GLN A 1 85 ? 4.971 3.082 -13.440 1.00 57.19 85 GLN A CA 1
ATOM 646 C C . GLN A 1 85 ? 5.229 3.214 -11.941 1.00 57.19 85 GLN A C 1
ATOM 648 O O . GLN A 1 85 ? 5.217 4.329 -11.422 1.00 57.19 85 GLN A O 1
ATOM 653 N N . GLY A 1 86 ? 5.511 2.115 -11.245 1.00 59.22 86 GLY A N 1
ATOM 654 C CA . GLY A 1 86 ? 5.844 2.225 -9.832 1.00 59.22 86 GLY A CA 1
ATOM 655 C C . GLY A 1 86 ? 7.344 2.265 -9.521 1.00 59.22 86 GLY A C 1
ATOM 656 O O . GLY A 1 86 ? 7.670 2.633 -8.406 1.00 59.22 86 GLY A O 1
ATOM 657 N N . ILE A 1 87 ? 8.260 2.013 -10.472 1.00 58.44 87 ILE A N 1
ATOM 658 C CA . ILE A 1 87 ? 9.649 2.496 -10.341 1.00 58.44 87 ILE A CA 1
ATOM 659 C C . ILE A 1 87 ? 9.626 4.027 -10.327 1.00 58.44 87 ILE A C 1
ATOM 661 O O . ILE A 1 87 ? 10.276 4.645 -9.489 1.00 58.44 87 ILE A O 1
ATOM 665 N N . LEU A 1 88 ? 8.826 4.648 -11.201 1.00 60.19 88 LEU A N 1
ATOM 666 C CA . LEU A 1 88 ? 8.619 6.095 -11.208 1.00 60.19 8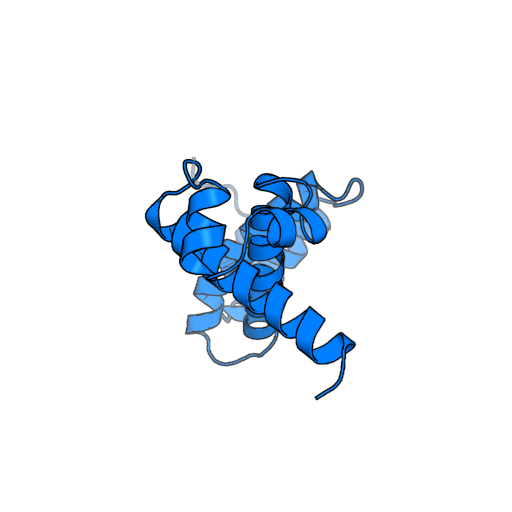8 LEU A CA 1
ATOM 667 C C . LEU A 1 88 ? 7.925 6.568 -9.925 1.00 60.19 88 LEU A C 1
ATOM 669 O O . LEU A 1 88 ? 8.418 7.497 -9.291 1.00 60.19 88 LEU A O 1
ATOM 673 N N . LEU A 1 89 ? 6.837 5.912 -9.498 1.00 63.34 89 LEU A N 1
ATOM 674 C CA . LEU A 1 89 ? 6.158 6.266 -8.245 1.00 63.34 89 LEU A CA 1
ATOM 675 C C . LEU A 1 89 ? 7.078 6.095 -7.028 1.00 63.34 89 LEU A C 1
ATOM 677 O O . LEU A 1 89 ? 7.149 6.999 -6.206 1.00 63.34 89 LEU A O 1
ATOM 681 N N . PHE A 1 90 ? 7.828 4.994 -6.935 1.00 61.16 90 PHE A N 1
ATOM 682 C CA . PHE A 1 90 ? 8.804 4.764 -5.869 1.00 61.16 90 PHE A CA 1
ATOM 683 C C . PHE A 1 90 ? 9.928 5.787 -5.896 1.00 61.16 90 PHE A C 1
ATOM 685 O O . PHE A 1 90 ? 10.277 6.320 -4.855 1.00 61.16 90 PHE A O 1
ATOM 692 N N . SER A 1 91 ? 10.480 6.107 -7.068 1.00 52.56 91 SER A N 1
ATOM 693 C CA . SER A 1 91 ? 11.539 7.110 -7.183 1.00 52.56 91 SER A CA 1
ATOM 694 C C . SER A 1 91 ? 11.050 8.493 -6.747 1.00 52.56 91 SER A C 1
ATOM 696 O O . SER A 1 91 ? 11.802 9.220 -6.105 1.00 52.56 91 SER A O 1
ATOM 698 N N . VAL A 1 92 ? 9.796 8.846 -7.052 1.00 58.00 92 VAL A N 1
ATOM 699 C CA . VAL A 1 92 ? 9.168 10.095 -6.597 1.00 58.00 92 VAL A CA 1
ATOM 700 C C . VAL A 1 92 ? 8.917 10.060 -5.091 1.00 58.00 92 VAL A C 1
ATOM 702 O O . VAL A 1 92 ? 9.310 10.989 -4.393 1.00 58.00 92 VAL A O 1
ATOM 705 N N . VAL A 1 93 ? 8.318 8.987 -4.567 1.00 62.59 93 VAL A N 1
ATOM 706 C CA . VAL A 1 93 ? 8.080 8.821 -3.124 1.00 62.59 93 VAL A CA 1
ATOM 707 C C . VAL A 1 93 ? 9.404 8.872 -2.365 1.00 62.59 93 VAL A C 1
ATOM 709 O O . VAL A 1 93 ? 9.541 9.682 -1.461 1.00 62.59 93 VAL A O 1
ATOM 712 N N . ASN A 1 94 ? 10.411 8.113 -2.792 1.00 55.94 94 ASN A N 1
ATOM 713 C CA . ASN A 1 94 ? 11.739 8.087 -2.189 1.00 55.94 94 ASN A CA 1
ATOM 714 C C . ASN A 1 94 ? 12.442 9.455 -2.262 1.00 55.94 94 ASN A C 1
ATOM 716 O O . ASN A 1 94 ? 13.077 9.854 -1.294 1.00 55.94 94 ASN A O 1
ATOM 720 N N . GLN A 1 95 ? 12.302 10.219 -3.352 1.00 54.47 95 GLN A N 1
ATOM 721 C CA . GLN A 1 95 ? 12.809 11.599 -3.402 1.00 54.47 95 GLN A CA 1
ATOM 722 C C . GLN A 1 95 ? 12.114 12.527 -2.402 1.00 54.47 95 GLN A C 1
ATOM 724 O O . GLN A 1 95 ? 12.757 13.408 -1.835 1.00 54.47 95 GLN A O 1
ATOM 729 N N . LEU A 1 96 ? 10.813 12.340 -2.179 1.00 50.66 96 LEU A N 1
ATOM 730 C CA . LEU A 1 96 ? 10.030 13.161 -1.256 1.00 50.66 96 LEU A CA 1
ATOM 731 C C . LEU A 1 96 ? 10.232 12.757 0.211 1.00 50.66 96 LEU A C 1
ATOM 733 O O . LEU A 1 96 ? 10.143 13.608 1.093 1.00 50.66 96 LEU A O 1
ATOM 737 N N . THR A 1 97 ? 10.509 11.480 0.485 1.00 48.66 97 THR A N 1
ATOM 738 C CA . THR A 1 97 ? 10.623 10.939 1.848 1.00 48.66 97 THR A CA 1
ATOM 739 C C . THR A 1 97 ? 12.064 10.763 2.321 1.00 48.66 97 THR A C 1
ATOM 741 O O . THR A 1 97 ? 12.290 10.649 3.525 1.00 48.66 97 THR A O 1
ATOM 744 N N . THR A 1 98 ? 13.047 10.760 1.413 1.00 50.09 98 THR A N 1
ATOM 745 C CA . THR A 1 98 ? 14.460 10.511 1.730 1.00 50.09 98 THR A CA 1
ATOM 746 C C . THR A 1 98 ? 15.308 11.755 1.426 1.00 50.09 98 THR A C 1
ATOM 748 O O . THR A 1 98 ? 15.631 12.014 0.266 1.00 50.09 98 THR A O 1
ATOM 751 N N . PRO A 1 99 ? 15.772 12.506 2.449 1.00 50.00 99 PRO A N 1
ATOM 752 C CA . PRO A 1 99 ? 16.411 13.823 2.280 1.00 50.00 99 PRO A CA 1
ATOM 753 C C . PRO A 1 99 ? 17.713 13.863 1.459 1.00 50.00 99 PRO A C 1
ATOM 755 O O . PRO A 1 99 ? 18.232 14.944 1.197 1.00 50.00 99 PRO A O 1
ATOM 758 N N . LYS A 1 100 ? 18.292 12.705 1.117 1.00 58.09 100 LYS A N 1
ATOM 759 C CA . LYS A 1 100 ? 19.588 12.573 0.425 1.00 58.09 100 LYS A CA 1
ATOM 760 C C . LYS A 1 100 ? 19.491 12.016 -0.997 1.00 58.09 100 LYS A C 1
ATOM 762 O O . LYS A 1 100 ? 20.534 11.835 -1.619 1.00 58.09 100 LYS A O 1
ATOM 767 N N . SER A 1 101 ? 18.293 11.716 -1.499 1.00 54.31 101 SER A N 1
ATOM 768 C CA . SER A 1 101 ? 18.141 11.188 -2.859 1.00 54.31 101 SER A CA 1
ATOM 769 C C . SER A 1 101 ? 18.635 12.209 -3.886 1.00 54.31 101 SER A C 1
ATOM 771 O O . SER A 1 101 ? 18.315 13.395 -3.801 1.00 54.31 101 SER A O 1
ATOM 773 N N . THR A 1 102 ? 19.394 11.748 -4.876 1.00 62.97 102 THR A N 1
ATOM 774 C CA . THR A 1 102 ? 19.998 12.600 -5.907 1.00 62.97 102 THR A CA 1
ATOM 775 C C . THR A 1 102 ? 19.380 12.357 -7.284 1.00 62.97 102 THR A C 1
ATOM 777 O O . THR A 1 102 ? 18.697 11.361 -7.519 1.00 62.97 102 THR A O 1
ATOM 780 N N . VAL A 1 103 ? 19.642 13.265 -8.229 1.00 59.41 103 VAL A N 1
ATOM 781 C CA . VAL A 1 103 ? 19.253 13.096 -9.643 1.00 59.41 103 VAL A CA 1
ATOM 782 C C . VAL A 1 103 ? 19.929 11.865 -10.264 1.00 59.41 103 VAL A C 1
ATOM 784 O O . VAL A 1 103 ? 19.329 11.187 -11.090 1.00 59.41 103 VAL A O 1
ATOM 787 N N . ALA A 1 104 ? 21.139 11.520 -9.815 1.00 61.81 104 ALA A N 1
ATOM 788 C CA . ALA A 1 104 ? 21.857 10.339 -10.288 1.00 61.81 104 ALA A CA 1
ATOM 789 C C . ALA A 1 104 ? 21.158 9.025 -9.891 1.00 61.81 104 ALA A C 1
ATOM 791 O O . ALA A 1 104 ? 21.157 8.072 -10.670 1.00 61.81 104 ALA A O 1
ATOM 792 N N . ASP A 1 105 ? 20.520 8.990 -8.717 1.00 56.38 105 ASP A N 1
ATOM 793 C CA . ASP A 1 105 ? 19.753 7.824 -8.262 1.00 56.38 105 ASP A CA 1
ATOM 794 C C . ASP A 1 105 ? 18.507 7.610 -9.139 1.00 56.38 105 ASP A C 1
ATOM 796 O O . ASP A 1 105 ? 18.192 6.480 -9.516 1.00 56.38 105 ASP A O 1
ATOM 800 N N . ALA A 1 106 ? 17.847 8.703 -9.542 1.00 56.56 106 ALA A N 1
ATOM 801 C CA . ALA A 1 106 ? 16.721 8.663 -10.473 1.00 56.56 106 ALA A CA 1
ATOM 802 C C . ALA A 1 106 ? 17.151 8.228 -11.887 1.00 56.56 106 ALA A C 1
ATOM 804 O O . ALA A 1 106 ? 16.510 7.365 -12.488 1.00 56.56 106 ALA A O 1
ATOM 805 N N . ASP A 1 107 ? 18.270 8.749 -12.398 1.00 60.50 107 ASP A N 1
ATOM 806 C CA . ASP A 1 107 ? 18.832 8.342 -13.693 1.00 60.50 107 ASP A CA 1
ATOM 807 C C . ASP A 1 107 ? 19.177 6.850 -13.722 1.00 60.50 107 ASP A C 1
ATOM 809 O O . ASP A 1 107 ? 18.920 6.161 -14.712 1.00 60.50 107 ASP A O 1
ATOM 813 N N . MET A 1 108 ? 19.742 6.326 -12.633 1.00 64.81 108 MET A N 1
ATOM 814 C CA . MET A 1 108 ? 20.058 4.906 -12.502 1.00 64.81 108 MET A CA 1
ATOM 815 C C . MET A 1 108 ? 18.792 4.041 -12.473 1.00 64.81 108 MET A C 1
ATOM 817 O O . MET A 1 108 ? 18.749 2.999 -13.136 1.00 64.81 108 MET A O 1
ATOM 821 N N . ALA A 1 109 ? 17.744 4.480 -11.771 1.00 61.66 109 ALA A N 1
ATOM 822 C CA . ALA A 1 109 ? 16.455 3.794 -11.753 1.00 61.66 109 ALA A CA 1
ATOM 823 C C . ALA A 1 109 ? 15.815 3.750 -13.154 1.00 61.66 109 ALA A C 1
ATOM 825 O O . ALA A 1 109 ? 15.378 2.688 -13.600 1.00 61.66 109 ALA A O 1
ATOM 826 N N . ILE A 1 110 ? 15.841 4.864 -13.895 1.00 61.88 110 ILE A N 1
ATOM 827 C CA . ILE A 1 110 ? 15.309 4.937 -15.265 1.00 61.88 110 ILE A CA 1
ATOM 828 C C . ILE A 1 110 ? 16.128 4.056 -16.220 1.00 61.88 110 ILE A C 1
ATOM 830 O O . ILE A 1 110 ? 15.551 3.324 -17.023 1.00 61.88 110 ILE A O 1
ATOM 834 N N . ARG A 1 111 ? 17.463 4.053 -16.120 1.00 64.00 111 ARG A N 1
ATOM 835 C CA . ARG A 1 111 ? 18.327 3.160 -16.922 1.00 64.00 111 ARG A CA 1
ATOM 836 C C . ARG A 1 111 ? 18.037 1.692 -16.658 1.00 64.00 111 ARG A C 1
ATOM 838 O O . ARG A 1 111 ? 17.963 0.911 -17.602 1.00 64.00 111 ARG A O 1
ATOM 845 N N . THR A 1 112 ? 17.849 1.339 -15.391 1.00 61.97 112 THR A N 1
ATOM 846 C CA . THR A 1 112 ? 17.504 -0.022 -14.971 1.00 61.97 112 THR A CA 1
ATOM 847 C C . THR A 1 112 ? 16.138 -0.428 -15.522 1.00 61.97 112 THR A C 1
ATOM 849 O O . THR A 1 112 ? 15.997 -1.508 -16.083 1.00 61.97 112 THR A O 1
ATOM 852 N N . ALA A 1 113 ? 15.146 0.463 -15.471 1.00 59.16 113 ALA A N 1
ATOM 853 C CA . ALA A 1 113 ? 13.841 0.214 -16.077 1.00 59.16 113 ALA A CA 1
ATOM 854 C C . ALA A 1 113 ? 13.935 0.034 -17.605 1.00 59.16 113 ALA A C 1
ATOM 856 O O . ALA A 1 113 ? 13.340 -0.886 -18.158 1.00 59.16 113 ALA A O 1
ATOM 857 N N . LEU A 1 114 ? 14.720 0.863 -18.303 1.00 65.56 114 LEU A N 1
ATOM 858 C CA . LEU A 1 114 ? 14.907 0.766 -19.756 1.00 65.56 114 LEU A CA 1
ATOM 859 C C . LEU A 1 114 ? 15.674 -0.500 -20.171 1.00 65.56 114 LEU A C 1
ATOM 861 O O . LEU A 1 114 ? 15.368 -1.082 -21.213 1.00 65.56 114 LEU A O 1
ATOM 865 N N . SER A 1 115 ? 16.635 -0.964 -19.370 1.00 65.31 115 SER A N 1
ATOM 866 C CA . SER A 1 115 ? 17.356 -2.212 -19.650 1.00 65.31 115 SER A CA 1
ATOM 867 C C . SER A 1 115 ? 16.474 -3.446 -19.472 1.00 65.31 115 SER A C 1
ATOM 869 O O . SER A 1 115 ? 16.564 -4.376 -20.275 1.00 65.31 115 SER A O 1
ATOM 871 N N . MET A 1 116 ? 15.542 -3.420 -18.515 1.00 62.38 116 MET A N 1
ATOM 872 C CA . MET A 1 116 ? 14.505 -4.450 -18.368 1.00 62.38 116 MET A CA 1
ATOM 873 C C . MET A 1 116 ? 13.569 -4.531 -19.590 1.00 62.38 116 MET A C 1
ATOM 875 O O . MET A 1 116 ? 13.012 -5.592 -19.858 1.00 62.38 116 MET A O 1
ATOM 879 N N . LEU A 1 117 ? 13.441 -3.454 -20.378 1.00 58.50 117 LEU A N 1
ATOM 880 C CA . LEU A 1 117 ? 12.724 -3.436 -21.665 1.00 58.50 117 LEU A CA 1
ATOM 881 C C . LEU A 1 117 ? 13.594 -3.887 -22.855 1.00 58.50 117 LEU A C 1
ATOM 883 O O . LEU A 1 117 ? 13.185 -3.763 -24.010 1.00 58.50 117 LEU A O 1
ATOM 887 N N . GLY A 1 118 ? 14.812 -4.370 -22.600 1.00 66.88 118 GLY A N 1
ATOM 888 C CA . GLY A 1 118 ? 15.749 -4.822 -23.628 1.00 66.88 118 GLY A CA 1
ATOM 889 C C . GLY A 1 118 ? 16.535 -3.702 -24.317 1.00 66.88 118 GLY A C 1
ATOM 890 O O . GLY A 1 118 ? 17.188 -3.953 -25.334 1.00 66.88 118 GLY A O 1
ATOM 891 N N . LEU A 1 119 ? 16.511 -2.464 -23.803 1.00 70.62 119 LEU A N 1
ATOM 892 C CA . LEU A 1 119 ? 17.375 -1.405 -24.324 1.00 70.62 119 LEU A CA 1
ATOM 893 C C . LEU A 1 119 ? 18.792 -1.561 -23.769 1.00 70.62 119 LEU A C 1
ATOM 895 O O . LEU A 1 119 ? 19.004 -1.714 -22.571 1.00 70.62 119 LEU A O 1
ATOM 899 N N . SER A 1 120 ? 19.790 -1.463 -24.646 1.00 75.31 120 SER A N 1
ATOM 900 C CA . SER A 1 120 ? 21.179 -1.388 -24.198 1.00 75.31 120 SER A CA 1
ATOM 901 C C . SER A 1 120 ? 21.414 -0.110 -23.392 1.00 75.31 120 SER A C 1
ATOM 903 O O . SER A 1 120 ? 20.802 0.923 -23.672 1.00 75.31 120 SER A O 1
ATOM 905 N N . ASP A 1 121 ? 22.354 -0.146 -22.445 1.00 70.56 121 ASP A N 1
ATOM 906 C CA . ASP A 1 121 ? 22.691 1.016 -21.608 1.00 70.56 121 ASP A CA 1
ATOM 907 C C . ASP A 1 121 ? 23.037 2.261 -22.450 1.00 70.56 121 ASP A C 1
ATOM 909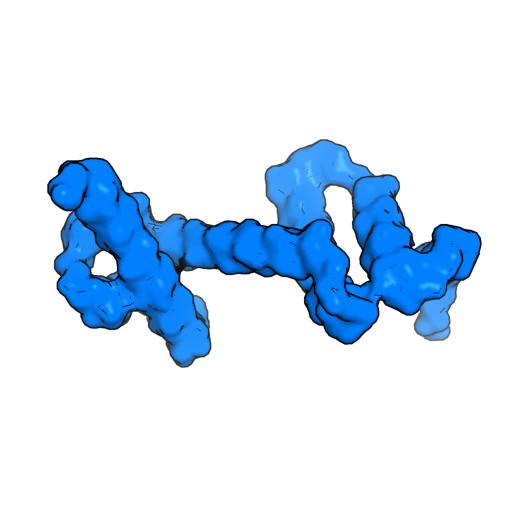 O O . ASP A 1 121 ? 22.606 3.372 -22.154 1.00 70.56 121 ASP A O 1
ATOM 913 N N . ALA A 1 122 ? 23.693 2.068 -23.599 1.00 73.25 122 ALA A N 1
ATOM 914 C CA . ALA A 1 122 ? 23.970 3.138 -24.557 1.00 73.25 122 ALA A CA 1
ATOM 915 C C . ALA A 1 122 ? 22.697 3.780 -25.152 1.00 73.25 122 ALA A C 1
ATOM 917 O O . ALA A 1 122 ? 22.654 4.995 -25.356 1.00 73.25 122 ALA A O 1
ATOM 918 N N . LYS A 1 123 ? 21.650 2.991 -25.432 1.00 69.81 123 LYS A N 1
ATOM 919 C CA . LYS A 1 123 ? 20.356 3.504 -25.915 1.00 69.81 123 LYS A CA 1
ATOM 920 C C . LYS A 1 123 ? 19.555 4.152 -24.786 1.00 69.81 123 LYS A C 1
ATOM 922 O O . LYS A 1 123 ? 18.974 5.210 -25.012 1.00 69.81 123 LYS A O 1
ATOM 927 N N . ALA A 1 124 ? 19.571 3.563 -23.590 1.00 69.75 124 ALA A N 1
ATOM 928 C CA . ALA A 1 124 ? 18.931 4.126 -22.404 1.00 69.75 124 ALA A CA 1
ATOM 929 C C . ALA A 1 124 ? 19.528 5.496 -22.042 1.00 69.75 124 ALA A C 1
ATOM 931 O O . ALA A 1 124 ? 18.794 6.469 -21.888 1.00 69.75 124 ALA A O 1
ATOM 932 N N . LYS A 1 125 ? 20.865 5.604 -22.040 1.00 71.50 125 LYS A N 1
ATOM 933 C CA . LYS A 1 125 ? 21.610 6.857 -21.852 1.00 71.50 125 LYS A CA 1
ATOM 934 C C . LYS A 1 125 ? 21.147 7.954 -22.806 1.00 71.50 125 LYS A C 1
ATOM 936 O O . LYS A 1 125 ? 20.814 9.053 -22.382 1.00 71.50 125 LYS A O 1
ATOM 941 N N . LYS A 1 126 ? 21.094 7.622 -24.096 1.00 75.75 126 LYS A N 1
ATOM 942 C CA . LYS A 1 126 ? 20.748 8.567 -25.158 1.00 75.75 126 LYS A CA 1
ATOM 943 C C . LYS A 1 126 ? 19.300 9.057 -25.069 1.00 75.75 126 LYS A C 1
ATOM 945 O O . LYS A 1 126 ? 19.038 10.186 -25.457 1.00 75.75 126 LYS A O 1
ATOM 950 N N . LEU A 1 127 ? 18.378 8.222 -24.587 1.00 68.19 127 LEU A N 1
ATOM 951 C CA . LEU A 1 127 ? 16.973 8.588 -24.373 1.00 68.19 127 LEU A CA 1
ATOM 952 C C . LEU A 1 127 ? 16.792 9.521 -23.174 1.00 68.19 127 LEU A C 1
ATOM 954 O O . LEU A 1 127 ? 16.027 10.471 -23.271 1.00 68.19 127 LEU A O 1
ATOM 958 N N . ILE A 1 128 ? 17.514 9.274 -22.079 1.00 67.44 128 ILE A N 1
ATOM 959 C CA . ILE A 1 128 ? 17.468 10.114 -20.871 1.00 67.44 128 ILE A CA 1
ATOM 960 C C . ILE A 1 128 ? 18.072 11.497 -21.144 1.00 67.44 128 ILE A C 1
ATOM 962 O O . ILE A 1 128 ? 17.564 12.510 -20.679 1.00 67.44 128 ILE A O 1
ATOM 966 N N . GLU A 1 129 ? 19.139 11.547 -21.939 1.00 72.44 129 GLU A N 1
ATOM 967 C CA . GLU A 1 129 ? 19.837 12.788 -22.292 1.00 72.44 129 GLU A CA 1
ATOM 968 C C . GLU A 1 129 ? 19.192 13.529 -23.479 1.00 72.44 129 GLU A C 1
ATOM 970 O O . GLU A 1 129 ? 19.591 14.651 -23.808 1.00 72.44 129 GLU A O 1
ATOM 975 N N . ALA A 1 130 ? 18.207 12.924 -24.153 1.00 68.38 130 ALA A N 1
ATOM 976 C CA . ALA A 1 130 ? 17.524 13.558 -25.270 1.00 68.38 130 ALA A CA 1
ATOM 977 C C . ALA A 1 130 ? 16.641 14.706 -24.768 1.00 68.38 130 ALA A C 1
ATOM 979 O O . ALA A 1 130 ? 15.806 14.535 -23.881 1.00 68.38 130 ALA A O 1
ATOM 980 N N . LYS A 1 131 ? 16.782 15.885 -25.386 1.00 54.41 131 LYS A N 1
ATOM 981 C CA . LYS A 1 131 ? 15.828 16.976 -25.168 1.00 54.41 131 LYS A CA 1
ATOM 982 C C . LYS A 1 131 ? 14.439 16.500 -25.575 1.00 54.41 131 LYS A C 1
ATOM 984 O O . LYS A 1 131 ? 14.262 16.020 -26.696 1.00 54.41 131 LYS A O 1
ATOM 989 N N . LEU A 1 132 ? 13.476 16.662 -24.670 1.00 45.59 132 LEU A N 1
ATOM 990 C CA . LEU A 1 132 ? 12.074 16.434 -24.984 1.00 45.59 132 LEU A CA 1
ATOM 991 C C . LEU A 1 132 ? 11.706 17.285 -26.206 1.00 45.59 132 LEU A C 1
ATOM 993 O O . LEU A 1 132 ? 12.091 18.459 -26.253 1.00 45.59 132 LEU A O 1
ATOM 997 N N . PRO A 1 133 ? 11.011 16.712 -27.200 1.00 49.16 133 PRO A N 1
ATOM 998 C CA . PRO A 1 133 ? 10.438 17.509 -28.266 1.00 49.16 133 PRO A CA 1
ATOM 999 C C . PRO A 1 133 ? 9.377 18.406 -27.623 1.00 49.16 133 PRO A C 1
ATOM 1001 O O . PRO A 1 133 ? 8.329 17.924 -27.199 1.00 49.16 133 PRO A O 1
ATOM 1004 N N . LEU A 1 134 ? 9.723 19.682 -27.459 1.00 40.50 134 LEU A N 1
ATOM 1005 C CA . LEU A 1 134 ? 8.800 20.748 -27.079 1.00 40.50 134 LEU A CA 1
ATOM 1006 C C . LEU A 1 134 ? 8.080 21.257 -28.326 1.00 40.50 134 LEU A C 1
ATOM 1008 O O . LEU A 1 134 ? 8.766 21.398 -29.367 1.00 40.50 134 LEU A O 1
#

Radius of gyration: 19.53 Å; Cα contacts (8 Å, |Δi|>4): 86; chains: 1; bounding box: 41×43×49 Å

Secondary structure (DSSP, 8-state):
--HHHHHHHHHHHHHHHHHHHHHHHGGG--HHHHHHHHT--HHHHHHH-SSHHHHHHHHHHHHHHHHHHHHSS---HHHHHHHHHHHHHHHHHHHHH-TT--HHHHHHHHHHHHHHTT--HHHHHHHHSSPP--

Mean predicted aligned error: 13.55 Å

Solvent-accessible surface area (backbone atoms only — not comparable to full-atom values): 7644 Å² total; per-residue (Å²): 138,53,75,67,56,61,52,51,52,54,52,52,44,43,40,55,20,39,51,54,44,32,72,76,47,45,91,74,47,51,62,66,57,26,19,62,66,43,74,44,57,61,76,56,51,53,73,78,26,90,46,63,65,57,45,52,52,49,39,52,50,51,53,45,51,58,47,49,57,58,60,77,46,91,81,54,64,75,54,36,62,64,45,43,63,52,52,50,49,46,50,53,50,44,52,76,72,34,100,79,65,50,72,67,59,50,52,50,52,52,40,52,44,36,40,51,66,71,38,52,69,72,56,33,52,53,58,73,71,44,78,75,91,123